Protein AF-U1T9Q4-F1 (afdb_monomer_lite)

pLDDT: mean 70.63, std 18.85, range [45.5, 94.38]

Sequence (79 aa):
MTMICGNCNQAGIRWVGPFSNLTHTECPHCGGTNCQLADQSDQSAEEIEEEVECGCGRKSGPPNFDDGRYYCGSQWCMP

Organism: NCBI:txid321846

Radius of gyration: 22.42 Å; chains: 1; bounding box: 46×45×35 Å

Foldseek 3Di:
DWFAFPVPRDTHWDFDDDPVDGDWIADPPPRDTNRTDPPPPDCPDPPPQPQPCDPLRDGADDFDCPDNFTDGPPDGDDD

Secondary structure (DSSP, 8-state):
--PBBTTT--B--EEES-TTS--EEE-TTT--BS-B-TT--------------BTTTB----EE-SSSS-EETTEE---

Structure (mmCIF, N/CA/C/O backbone):
data_AF-U1T9Q4-F1
#
_entry.id   AF-U1T9Q4-F1
#
loop_
_atom_site.group_PDB
_atom_site.id
_atom_site.type_symbol
_atom_site.label_atom_id
_atom_site.label_alt_id
_atom_site.label_comp_id
_atom_site.label_asym_id
_atom_site.label_entity_id
_atom_site.label_seq_id
_atom_site.pdbx_PDB_ins_code
_atom_site.Cartn_x
_atom_site.Cartn_y
_atom_site.Cartn_z
_atom_site.occupancy
_atom_site.B_iso_or_equiv
_atom_site.auth_seq_id
_atom_site.auth_comp_id
_atom_site.auth_asym_id
_atom_site.auth_atom_id
_atom_site.pdbx_PDB_model_num
ATOM 1 N N . MET A 1 1 ? 6.962 3.796 4.236 1.00 56.34 1 MET A N 1
ATOM 2 C CA . MET A 1 1 ? 5.489 3.895 4.277 1.00 56.34 1 MET A CA 1
ATOM 3 C C . MET A 1 1 ? 4.881 2.510 4.437 1.00 56.34 1 MET A C 1
ATOM 5 O O . MET A 1 1 ? 5.186 1.647 3.622 1.00 56.34 1 MET A O 1
ATOM 9 N N . THR A 1 2 ? 4.040 2.286 5.452 1.00 70.75 2 THR A N 1
ATOM 10 C CA . THR A 1 2 ? 3.241 1.053 5.566 1.00 70.75 2 THR A CA 1
ATOM 11 C C . THR A 1 2 ? 1.765 1.414 5.424 1.00 70.75 2 THR A C 1
ATOM 13 O O . THR A 1 2 ? 1.192 2.018 6.330 1.00 70.75 2 THR A O 1
ATOM 16 N N . MET A 1 3 ? 1.153 1.033 4.298 1.00 86.00 3 MET A N 1
ATOM 17 C CA . MET A 1 3 ? -0.264 1.288 4.014 1.00 86.00 3 MET A CA 1
ATOM 18 C C . MET A 1 3 ? -1.177 0.605 5.044 1.00 86.00 3 MET A C 1
ATOM 20 O O . MET A 1 3 ? -1.088 -0.612 5.247 1.00 86.00 3 MET A O 1
ATOM 24 N N . ILE A 1 4 ? -2.043 1.401 5.685 1.00 90.12 4 ILE A N 1
ATOM 25 C CA . ILE A 1 4 ? -3.062 0.971 6.653 1.00 90.12 4 ILE A CA 1
ATOM 26 C C . ILE A 1 4 ? -4.389 0.723 5.930 1.00 90.12 4 ILE A C 1
ATOM 28 O O . ILE A 1 4 ? -4.842 1.534 5.120 1.00 90.12 4 ILE A O 1
ATOM 32 N N . CYS A 1 5 ? -5.024 -0.399 6.259 1.00 91.81 5 CYS A N 1
ATOM 33 C CA . CYS A 1 5 ? -6.353 -0.765 5.793 1.00 91.81 5 CYS A CA 1
ATOM 34 C C . CYS A 1 5 ? -7.458 -0.036 6.558 1.00 91.81 5 CYS A C 1
ATOM 36 O O . CYS A 1 5 ? -7.566 -0.193 7.766 1.00 91.81 5 CYS A O 1
ATOM 38 N N . GLY A 1 6 ? -8.343 0.671 5.856 1.00 91.06 6 GLY A N 1
ATOM 39 C CA . GLY A 1 6 ? -9.493 1.356 6.452 1.00 91.06 6 GLY A CA 1
ATOM 40 C C . GLY A 1 6 ? -10.604 0.430 6.961 1.00 91.06 6 GLY A C 1
ATOM 41 O O . GLY A 1 6 ? -11.440 0.870 7.742 1.00 91.06 6 GLY A O 1
ATOM 42 N N . ASN A 1 7 ? -10.606 -0.852 6.575 1.00 91.81 7 ASN A N 1
ATOM 43 C CA . ASN A 1 7 ? -11.621 -1.811 7.031 1.00 91.81 7 ASN A CA 1
ATOM 44 C C . ASN A 1 7 ? -11.265 -2.448 8.379 1.00 91.81 7 ASN A C 1
ATOM 46 O O . ASN A 1 7 ? -12.141 -2.656 9.212 1.00 91.81 7 ASN A O 1
ATOM 50 N N . CYS A 1 8 ? -9.993 -2.799 8.588 1.00 92.50 8 CYS A N 1
ATOM 51 C CA . CYS A 1 8 ? -9.542 -3.509 9.791 1.00 92.50 8 CYS A CA 1
ATOM 52 C C . CYS A 1 8 ? -8.483 -2.750 10.604 1.00 92.50 8 CYS A C 1
ATOM 54 O O . CYS A 1 8 ? -8.027 -3.263 11.623 1.00 92.50 8 CYS A O 1
ATOM 56 N N . ASN A 1 9 ? -8.086 -1.552 10.162 1.00 90.12 9 ASN A N 1
ATOM 57 C CA . ASN A 1 9 ? -7.039 -0.713 10.755 1.00 90.12 9 ASN A CA 1
ATOM 58 C C . ASN A 1 9 ? -5.674 -1.407 10.914 1.00 90.12 9 ASN A C 1
ATOM 60 O O . ASN A 1 9 ? -4.831 -0.948 11.679 1.00 90.12 9 ASN A O 1
ATOM 64 N N . GLN A 1 10 ? -5.433 -2.499 10.179 1.00 90.38 10 GLN A N 1
ATOM 65 C CA . GLN A 1 10 ? -4.147 -3.195 10.173 1.00 90.38 10 GLN A CA 1
ATOM 66 C C . GLN A 1 10 ? -3.230 -2.675 9.068 1.00 90.38 10 GLN A C 1
ATOM 68 O O . GLN A 1 10 ? -3.675 -2.308 7.975 1.00 90.38 10 GLN A O 1
ATOM 73 N N . ALA A 1 11 ? -1.934 -2.683 9.361 1.00 88.44 11 ALA A N 1
ATOM 74 C CA . ALA A 1 11 ? -0.876 -2.326 8.430 1.00 88.44 11 ALA A CA 1
ATOM 75 C C . ALA A 1 11 ? -0.516 -3.497 7.506 1.00 88.44 11 ALA A C 1
ATOM 77 O O . ALA A 1 11 ? -0.683 -4.657 7.871 1.00 88.44 11 ALA A O 1
ATOM 78 N N . GLY A 1 12 ? 0.033 -3.196 6.328 1.00 89.12 12 GLY A N 1
ATOM 79 C CA . GLY A 1 12 ? 0.611 -4.213 5.441 1.00 89.12 12 GLY A CA 1
ATOM 80 C C . GLY A 1 12 ? -0.230 -4.533 4.210 1.00 89.12 12 GLY A C 1
ATOM 81 O O . GLY A 1 12 ? -0.170 -5.649 3.696 1.00 89.12 12 GLY A O 1
ATOM 82 N N . ILE A 1 13 ? -1.009 -3.565 3.720 1.00 91.56 13 ILE A N 1
ATOM 83 C CA . ILE A 1 13 ? -1.608 -3.666 2.386 1.00 91.56 13 ILE A CA 1
ATOM 84 C C . ILE A 1 13 ? -0.502 -3.858 1.339 1.00 91.56 13 ILE A C 1
ATOM 86 O O . ILE A 1 13 ? 0.506 -3.149 1.348 1.00 91.56 13 ILE A O 1
ATOM 90 N N . ARG A 1 14 ? -0.715 -4.799 0.416 1.00 89.94 14 ARG A N 1
ATOM 91 C CA . ARG A 1 14 ? 0.217 -5.129 -0.670 1.00 89.94 14 ARG A CA 1
ATOM 92 C C . ARG A 1 14 ? -0.404 -4.869 -2.034 1.00 89.94 14 ARG A C 1
ATOM 94 O O . ARG A 1 14 ? -1.607 -5.036 -2.205 1.00 89.94 14 ARG A O 1
ATOM 101 N N . TRP A 1 15 ? 0.423 -4.523 -3.014 1.00 90.69 15 TRP A N 1
ATOM 102 C CA . TRP A 1 15 ? 0.010 -4.494 -4.414 1.00 90.69 15 TRP A CA 1
ATOM 103 C C . TRP A 1 15 ? -0.054 -5.911 -4.988 1.00 90.69 15 TRP A C 1
ATOM 105 O O . TRP A 1 15 ? 0.835 -6.728 -4.744 1.00 90.69 15 TRP A O 1
ATOM 115 N N . VAL A 1 16 ? -1.105 -6.194 -5.754 1.00 92.50 16 VAL A N 1
ATOM 116 C CA . VAL A 1 16 ? -1.371 -7.494 -6.370 1.00 92.50 16 VAL A CA 1
ATOM 117 C C . VAL A 1 16 ? -1.437 -7.344 -7.890 1.00 92.50 16 VAL A C 1
ATOM 119 O O . VAL A 1 16 ? -2.098 -6.455 -8.437 1.00 92.50 16 VAL A O 1
ATOM 122 N N . GLY A 1 17 ? -0.750 -8.247 -8.585 1.00 91.19 17 GLY A N 1
ATOM 123 C CA . GLY A 1 17 ? -0.684 -8.308 -10.043 1.00 91.19 17 GLY A CA 1
ATOM 124 C C . GLY A 1 17 ? 0.754 -8.412 -10.559 1.00 91.19 17 GLY A C 1
ATOM 125 O O . GLY A 1 17 ? 1.701 -8.386 -9.769 1.00 91.19 17 GLY A O 1
ATOM 126 N N . PRO A 1 18 ? 0.934 -8.552 -11.883 1.00 92.75 18 PRO A N 1
ATOM 127 C CA . PRO A 1 18 ? 2.248 -8.481 -12.509 1.00 92.75 18 PRO A CA 1
ATOM 128 C C . PRO A 1 18 ? 2.930 -7.155 -12.176 1.00 92.75 18 PRO A C 1
ATOM 130 O O . PRO A 1 18 ? 2.288 -6.111 -12.202 1.00 92.75 18 PRO A O 1
ATOM 133 N N . PHE A 1 19 ? 4.242 -7.168 -11.939 1.00 87.56 19 PHE A N 1
ATOM 134 C CA . PHE A 1 19 ? 4.986 -5.939 -11.637 1.00 87.56 19 PHE A CA 1
ATOM 135 C C . PHE A 1 19 ? 4.876 -4.881 -12.752 1.00 87.56 19 PHE A C 1
ATOM 137 O O . PHE A 1 19 ? 4.859 -3.688 -12.475 1.00 87.56 19 PHE A O 1
ATOM 144 N N . SER A 1 20 ? 4.732 -5.313 -14.009 1.00 93.75 20 SER A N 1
ATOM 145 C CA . SER A 1 20 ? 4.493 -4.432 -15.158 1.00 93.75 20 SER A CA 1
ATOM 146 C C . SER A 1 20 ? 3.067 -3.872 -15.245 1.00 93.75 20 SER A C 1
ATOM 148 O O . SER A 1 20 ? 2.834 -2.966 -16.041 1.00 93.75 20 SER A O 1
ATOM 150 N N . ASN A 1 21 ? 2.111 -4.414 -14.485 1.00 91.50 21 ASN A N 1
ATOM 151 C CA . ASN A 1 21 ? 0.710 -4.000 -14.504 1.00 91.50 21 ASN A CA 1
ATOM 152 C C . ASN A 1 21 ? 0.013 -4.351 -13.178 1.00 91.50 21 ASN A C 1
ATOM 154 O O . ASN A 1 21 ? -0.775 -5.299 -13.100 1.00 91.50 21 ASN A O 1
ATOM 158 N N . LEU A 1 22 ? 0.350 -3.618 -12.116 1.00 89.81 22 LEU A N 1
ATOM 159 C CA . LEU A 1 22 ? -0.294 -3.780 -10.813 1.00 89.81 22 LEU A CA 1
ATOM 160 C C . LEU A 1 22 ? -1.793 -3.491 -10.948 1.00 89.81 22 LEU A C 1
ATOM 162 O O . LEU A 1 22 ? -2.190 -2.472 -11.505 1.00 89.81 22 LEU A O 1
ATOM 166 N N . THR A 1 23 ? -2.628 -4.4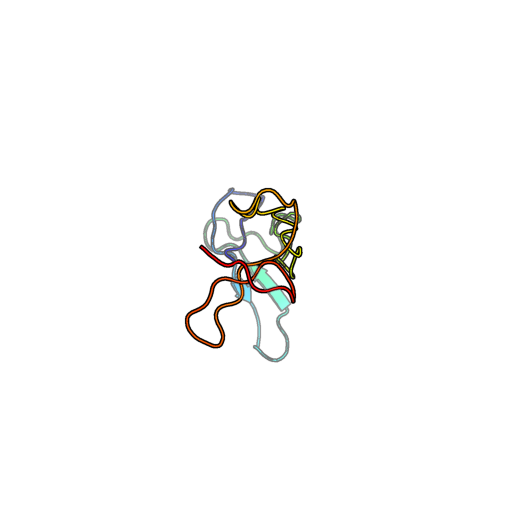05 -10.454 1.00 92.50 23 THR A N 1
ATOM 167 C CA . THR A 1 23 ? -4.077 -4.374 -10.721 1.00 92.50 23 THR A CA 1
ATOM 168 C C . THR A 1 23 ? -4.881 -3.764 -9.581 1.00 92.50 23 THR A C 1
ATOM 170 O O . THR A 1 23 ? -5.859 -3.062 -9.822 1.00 92.50 23 THR A O 1
ATOM 173 N N . HIS A 1 24 ? -4.492 -4.043 -8.339 1.00 93.06 24 HIS A N 1
ATOM 174 C CA . HIS A 1 24 ? -5.164 -3.556 -7.139 1.00 93.06 24 HIS A CA 1
ATOM 175 C C . HIS A 1 24 ? -4.260 -3.707 -5.916 1.00 93.06 24 HIS A C 1
ATOM 177 O O . HIS A 1 24 ? -3.213 -4.358 -5.979 1.00 93.06 24 HIS A O 1
ATOM 183 N N . THR A 1 25 ? -4.680 -3.137 -4.793 1.00 92.56 25 THR A N 1
ATOM 184 C CA . THR A 1 25 ? -4.102 -3.421 -3.480 1.00 92.56 25 THR A CA 1
ATOM 185 C C . THR A 1 25 ? -4.992 -4.375 -2.685 1.00 92.56 25 THR A C 1
ATOM 187 O O . THR A 1 25 ? -6.214 -4.343 -2.815 1.00 92.56 25 THR A O 1
ATOM 190 N N . GLU A 1 26 ? -4.397 -5.224 -1.851 1.00 94.31 26 GLU A N 1
ATOM 191 C CA . GLU A 1 26 ? -5.106 -6.196 -1.014 1.00 94.31 26 GLU A CA 1
ATOM 192 C C . GLU A 1 26 ? -4.586 -6.163 0.430 1.00 94.31 26 GLU A C 1
ATOM 194 O O . GLU A 1 26 ? -3.375 -6.118 0.669 1.00 94.31 26 GLU A O 1
ATOM 199 N N . CYS A 1 27 ? -5.498 -6.209 1.406 1.00 93.88 27 CYS A 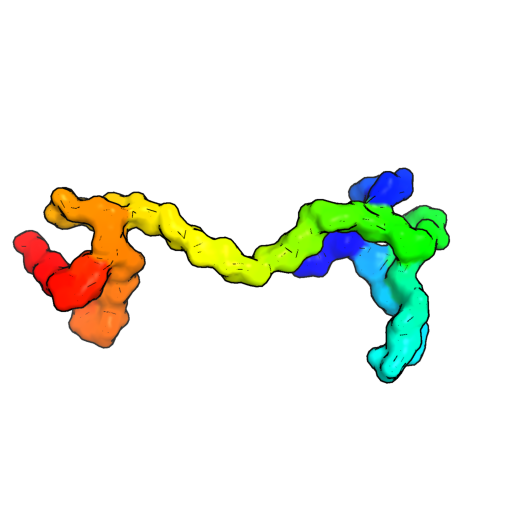N 1
ATOM 200 C CA . CYS A 1 27 ? -5.159 -6.378 2.818 1.00 93.88 27 CYS A CA 1
ATOM 201 C C . CYS A 1 27 ? -5.055 -7.872 3.186 1.00 93.88 27 CYS A C 1
ATOM 203 O O . CYS A 1 27 ? -6.067 -8.572 3.127 1.00 93.88 27 CYS A O 1
ATOM 205 N N . PRO A 1 28 ? -3.901 -8.367 3.675 1.00 92.50 28 PRO A N 1
ATOM 206 C CA . PRO A 1 28 ? -3.738 -9.779 4.038 1.00 92.50 28 PRO A CA 1
ATOM 207 C C . PRO A 1 28 ? -4.534 -10.192 5.288 1.00 92.50 28 PRO A C 1
ATOM 209 O O . PRO A 1 28 ? -4.705 -11.381 5.537 1.00 92.50 28 PRO A O 1
ATOM 212 N N . HIS A 1 29 ? -5.019 -9.231 6.080 1.00 92.50 29 HIS A N 1
ATOM 213 C CA . HIS A 1 29 ? -5.741 -9.505 7.325 1.00 92.50 29 HIS A CA 1
ATOM 214 C C . HIS A 1 29 ? -7.247 -9.673 7.124 1.00 92.50 29 HIS A C 1
ATOM 216 O O . HIS A 1 29 ? -7.859 -10.500 7.793 1.00 92.50 29 HIS A O 1
ATOM 222 N N . CYS A 1 30 ? -7.853 -8.885 6.231 1.00 93.19 30 CYS A N 1
ATOM 223 C CA . CYS A 1 30 ? -9.303 -8.907 6.011 1.00 93.19 30 CYS A CA 1
ATOM 224 C C . CYS A 1 30 ? -9.715 -9.241 4.570 1.00 93.19 30 CYS A C 1
ATOM 226 O O . CYS A 1 30 ? -10.908 -9.296 4.293 1.00 93.19 30 CYS A O 1
ATOM 228 N N . GLY A 1 31 ? -8.762 -9.406 3.645 1.00 92.25 31 GLY A N 1
ATOM 229 C CA . GLY A 1 31 ? -9.031 -9.668 2.226 1.00 92.25 31 GLY A CA 1
ATOM 230 C C . GLY A 1 31 ? -9.644 -8.487 1.466 1.00 92.25 31 GLY A C 1
ATOM 231 O O . GLY A 1 31 ? -10.151 -8.663 0.365 1.00 92.25 31 GLY A O 1
ATOM 232 N N . GLY A 1 32 ? -9.645 -7.287 2.053 1.00 92.31 32 GLY A N 1
ATOM 233 C CA . GLY A 1 32 ? -10.199 -6.094 1.415 1.00 92.31 32 GLY A CA 1
ATOM 234 C C . GLY A 1 32 ? -9.349 -5.646 0.227 1.00 92.31 32 GLY A C 1
ATOM 235 O O . GLY A 1 32 ? -8.121 -5.647 0.319 1.00 92.31 32 GLY A O 1
ATOM 236 N N . THR A 1 33 ? -10.006 -5.232 -0.855 1.00 94.38 33 THR A N 1
ATOM 237 C CA . THR A 1 33 ? -9.371 -4.704 -2.070 1.00 94.38 33 THR A CA 1
ATOM 238 C C . THR A 1 33 ? -9.478 -3.180 -2.119 1.00 94.38 33 THR A C 1
ATOM 240 O O . THR A 1 33 ? -10.552 -2.646 -1.848 1.00 94.38 33 THR A O 1
ATOM 243 N N . ASN A 1 34 ? -8.397 -2.479 -2.487 1.00 90.62 34 ASN A N 1
ATOM 244 C CA . ASN A 1 34 ? -8.352 -1.011 -2.621 1.00 90.62 34 ASN A CA 1
ATOM 245 C C . ASN A 1 34 ? -8.857 -0.257 -1.377 1.00 90.62 34 ASN A C 1
ATOM 247 O O . ASN A 1 34 ? -9.497 0.787 -1.471 1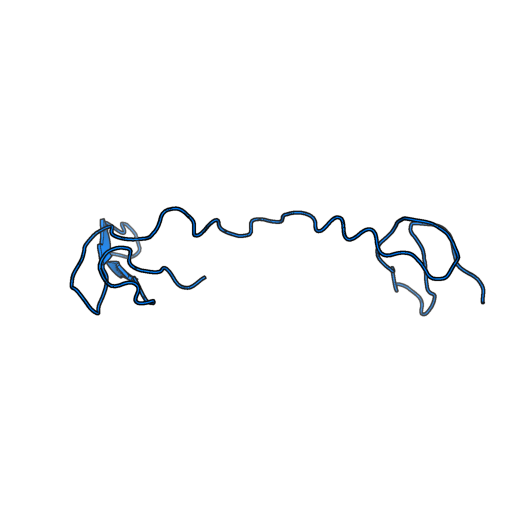.00 90.62 34 ASN A O 1
ATOM 251 N N . CYS A 1 35 ? -8.583 -0.812 -0.198 1.00 90.94 35 CYS A N 1
ATOM 252 C CA . CYS A 1 35 ? -9.063 -0.320 1.090 1.00 90.94 35 CYS A CA 1
ATOM 253 C C . CYS A 1 35 ? -7.995 0.464 1.867 1.00 90.94 35 CYS A C 1
ATOM 255 O O . CYS A 1 35 ? -8.021 0.469 3.097 1.00 90.94 35 CYS A O 1
ATOM 257 N N . GLN A 1 36 ? -7.006 1.051 1.192 1.00 88.75 36 GLN A N 1
ATOM 258 C CA . GLN A 1 36 ? -6.025 1.927 1.833 1.00 88.75 36 GLN A CA 1
ATOM 259 C C . GLN A 1 36 ? -6.681 3.230 2.314 1.00 88.75 36 GLN A C 1
ATOM 261 O O . GLN A 1 36 ? -7.526 3.795 1.622 1.00 88.75 36 GLN A O 1
ATOM 266 N N . LEU A 1 37 ? -6.294 3.714 3.497 1.00 86.94 37 LEU A N 1
ATOM 267 C CA . LEU A 1 37 ? -6.719 5.031 3.979 1.00 86.94 37 LEU A CA 1
ATOM 268 C C . LEU A 1 37 ? -6.051 6.138 3.148 1.00 86.94 37 LEU A C 1
ATOM 270 O O . LEU A 1 37 ? -4.841 6.106 2.933 1.00 86.94 37 LEU A O 1
ATOM 274 N N . ALA A 1 38 ? -6.850 7.109 2.694 1.00 70.44 38 ALA A N 1
ATOM 275 C CA . ALA A 1 38 ? -6.441 8.171 1.767 1.00 70.44 38 ALA A CA 1
ATOM 276 C C . ALA A 1 38 ? -5.427 9.180 2.346 1.00 70.44 38 ALA A C 1
ATOM 278 O O . ALA A 1 38 ? -4.872 9.969 1.592 1.00 70.44 38 ALA A O 1
ATOM 279 N N . ASP A 1 39 ? -5.160 9.131 3.652 1.00 58.78 39 ASP A N 1
ATOM 280 C CA . ASP A 1 39 ? -4.309 10.091 4.368 1.00 58.78 39 ASP A CA 1
ATOM 281 C C . ASP A 1 39 ? -2.889 9.568 4.641 1.00 58.78 39 ASP A C 1
ATOM 283 O O . ASP A 1 39 ? -2.194 10.018 5.542 1.00 58.78 39 ASP A O 1
ATOM 287 N N . GLN A 1 40 ? -2.424 8.580 3.874 1.00 56.22 40 GLN A N 1
ATOM 288 C CA . GLN A 1 40 ? -0.992 8.282 3.831 1.00 56.22 40 GLN A CA 1
ATOM 289 C C . GLN A 1 40 ? -0.341 9.111 2.744 1.00 56.22 40 GLN A C 1
ATOM 291 O O . GLN A 1 40 ? 0.140 8.576 1.748 1.00 56.22 40 GLN A O 1
ATOM 296 N N . SER A 1 41 ? -0.384 10.426 2.921 1.00 51.47 41 SER A N 1
ATOM 297 C CA . SER A 1 41 ? 0.431 11.342 2.146 1.00 51.47 41 SER A CA 1
ATOM 298 C C . SER A 1 41 ? 1.875 10.858 2.220 1.00 51.47 41 SER A C 1
ATOM 300 O O . SER A 1 41 ? 2.489 10.826 3.288 1.00 51.47 41 SER A O 1
ATOM 302 N N . ASP A 1 42 ? 2.402 10.424 1.072 1.00 50.91 42 ASP A N 1
ATOM 303 C CA . ASP A 1 42 ? 3.833 10.419 0.821 1.00 50.91 42 ASP A CA 1
ATOM 304 C C . ASP A 1 42 ? 4.365 11.748 1.353 1.00 50.91 42 ASP A C 1
ATOM 306 O O . ASP A 1 42 ? 3.980 12.805 0.850 1.00 50.91 42 ASP A O 1
ATOM 310 N N . GLN A 1 43 ? 5.209 11.690 2.386 1.00 48.09 43 GLN A N 1
ATOM 311 C CA . GLN A 1 43 ? 6.054 12.801 2.813 1.00 48.09 43 GLN A CA 1
ATOM 312 C C . GLN A 1 43 ? 7.009 13.120 1.656 1.00 48.09 43 GLN A C 1
ATOM 314 O O . GLN A 1 43 ? 8.194 12.802 1.675 1.00 48.09 43 GLN A O 1
ATOM 319 N N . SER A 1 44 ? 6.467 13.694 0.591 1.00 45.84 44 SER A N 1
ATOM 320 C CA . SER A 1 44 ? 7.216 14.373 -0.441 1.00 45.84 44 SER A CA 1
ATOM 321 C C . SER A 1 44 ? 7.553 15.724 0.155 1.00 45.84 44 SER A C 1
ATOM 323 O O . SER A 1 44 ? 6.766 16.650 0.032 1.00 45.84 44 SER A O 1
ATOM 325 N N . ALA A 1 45 ? 8.682 15.770 0.867 1.00 48.78 45 ALA A N 1
ATOM 326 C CA . ALA A 1 45 ? 9.410 16.983 1.212 1.00 48.78 45 ALA A CA 1
ATOM 327 C C . ALA A 1 45 ? 8.515 18.186 1.561 1.00 48.78 45 ALA A C 1
ATOM 329 O O . ALA A 1 45 ? 8.479 19.170 0.827 1.00 48.78 45 ALA A O 1
ATOM 330 N N . GLU A 1 46 ? 7.827 18.137 2.702 1.00 46.59 46 GLU A N 1
ATOM 331 C CA . GLU A 1 46 ? 7.658 19.390 3.430 1.00 46.59 46 GLU A CA 1
ATOM 332 C C . GLU A 1 46 ? 9.066 19.769 3.879 1.00 46.59 46 GLU A C 1
ATOM 334 O O . GLU A 1 46 ? 9.682 19.085 4.700 1.00 46.59 46 GLU A O 1
ATOM 339 N N . GLU A 1 47 ? 9.619 20.787 3.222 1.00 49.97 47 GLU A N 1
ATOM 340 C CA . GLU A 1 47 ? 10.710 21.581 3.756 1.00 49.97 47 GLU A CA 1
ATOM 341 C C . GLU A 1 47 ? 10.312 21.913 5.187 1.00 49.97 47 GLU A C 1
ATOM 343 O O . GLU A 1 47 ? 9.406 22.705 5.437 1.00 49.97 47 GLU A O 1
ATOM 348 N N . ILE A 1 48 ? 10.921 21.207 6.135 1.00 52.06 48 ILE A N 1
ATOM 349 C CA . ILE A 1 48 ? 10.779 21.535 7.534 1.00 52.06 48 ILE A CA 1
ATOM 350 C C . ILE A 1 48 ? 11.466 22.894 7.661 1.00 52.06 48 ILE A C 1
ATOM 352 O O . ILE A 1 48 ? 12.683 22.980 7.821 1.00 52.06 48 ILE A O 1
ATOM 356 N N . GLU A 1 49 ? 10.686 23.968 7.544 1.00 52.97 49 GLU A N 1
ATOM 357 C CA . GLU A 1 49 ? 11.018 25.289 8.062 1.00 52.97 49 GLU A CA 1
ATOM 358 C C . GLU A 1 49 ? 11.042 25.189 9.599 1.00 52.97 49 GLU A C 1
ATOM 360 O O . GLU A 1 49 ? 10.308 25.867 10.314 1.00 52.97 49 GLU A O 1
ATOM 365 N N . GLU A 1 50 ? 11.863 24.289 10.147 1.00 52.72 50 GLU A N 1
ATOM 366 C CA . GLU A 1 50 ? 12.312 24.417 11.520 1.00 52.72 50 GLU A CA 1
ATOM 367 C C . GLU A 1 50 ? 13.172 25.672 11.504 1.00 52.72 50 GLU A C 1
ATOM 369 O O . GLU A 1 50 ? 14.321 25.683 11.057 1.00 52.72 50 GLU A O 1
ATOM 374 N N . GLU A 1 51 ? 12.557 26.770 11.926 1.00 51.00 51 GLU A N 1
ATOM 375 C CA . GLU A 1 51 ? 13.214 28.012 12.284 1.00 51.00 51 GLU A CA 1
ATOM 376 C C . GLU A 1 51 ? 14.126 27.694 13.483 1.00 51.00 51 GLU A C 1
ATOM 378 O O . GLU A 1 51 ? 13.797 27.933 14.642 1.00 51.00 51 GLU A O 1
ATOM 383 N N . VAL A 1 52 ? 15.254 27.025 13.214 1.00 51.16 52 VAL A N 1
ATOM 384 C CA . VAL A 1 52 ? 16.260 26.696 14.217 1.00 51.16 52 VAL A CA 1
ATOM 385 C C . VAL A 1 52 ? 16.834 28.030 14.671 1.00 51.16 52 VAL A C 1
ATOM 387 O O . VAL A 1 52 ? 17.569 28.689 13.930 1.00 51.16 52 VAL A O 1
ATOM 390 N N . GLU A 1 53 ? 16.471 28.456 15.881 1.00 49.94 53 GLU A N 1
ATOM 391 C CA . GLU A 1 53 ? 17.110 29.588 16.538 1.00 49.94 53 GLU A CA 1
ATOM 392 C C . GLU A 1 53 ? 18.602 29.276 16.656 1.00 49.94 53 GLU A C 1
ATOM 394 O O . GLU A 1 53 ? 19.045 28.491 17.497 1.00 49.94 53 GLU A O 1
ATOM 399 N N . CYS A 1 54 ? 19.407 29.886 15.786 1.00 51.91 54 CYS A N 1
ATOM 400 C CA . CYS A 1 54 ? 20.843 29.850 15.949 1.00 51.91 54 CYS A CA 1
ATOM 401 C C . CYS A 1 54 ? 21.152 30.503 17.296 1.00 51.91 54 CYS A C 1
ATOM 403 O O . CYS A 1 54 ? 20.822 31.674 17.513 1.00 51.91 54 CYS A O 1
ATOM 405 N N . GLY A 1 55 ? 21.845 29.779 18.182 1.00 51.28 55 GLY A N 1
ATOM 406 C CA . GLY A 1 55 ? 22.316 30.277 19.486 1.00 51.28 55 GLY A CA 1
ATOM 407 C C . GLY A 1 55 ? 23.212 31.527 19.409 1.00 51.28 55 GLY A C 1
ATOM 408 O O . GLY A 1 55 ? 23.661 32.033 20.430 1.00 51.28 55 GLY A O 1
ATOM 409 N N . CYS A 1 56 ? 23.443 32.043 18.200 1.00 54.28 56 CYS A N 1
ATOM 410 C CA . CYS A 1 56 ? 24.041 33.324 17.864 1.00 54.28 56 CYS A CA 1
ATOM 411 C C . CYS A 1 56 ? 23.061 34.526 17.888 1.00 54.28 56 CYS A C 1
ATOM 413 O O . CYS A 1 56 ? 23.447 35.637 17.521 1.00 54.28 56 CYS A O 1
ATOM 415 N N . GLY A 1 57 ? 21.800 34.341 18.300 1.00 51.75 57 GLY A N 1
ATOM 416 C CA . GLY A 1 57 ? 20.822 35.428 18.450 1.00 51.75 57 GLY A CA 1
ATOM 417 C C . GLY A 1 57 ? 20.200 35.924 17.137 1.00 51.75 57 GLY A C 1
ATOM 418 O O . GLY A 1 57 ? 19.729 37.062 17.072 1.00 51.75 57 GLY A O 1
ATOM 419 N N . ARG A 1 58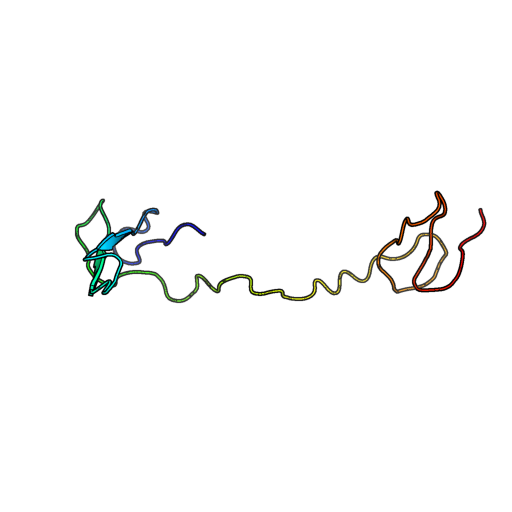 ? 20.189 35.098 16.079 1.00 49.47 58 ARG A N 1
ATOM 420 C CA . ARG A 1 58 ? 19.452 35.361 14.826 1.00 49.47 58 ARG A CA 1
ATOM 421 C C . ARG A 1 58 ? 18.618 34.153 14.396 1.00 49.47 58 ARG A C 1
ATOM 423 O O . ARG A 1 58 ? 18.985 33.011 14.641 1.00 49.47 58 ARG A O 1
ATOM 430 N N . LYS A 1 59 ? 17.492 34.463 13.748 1.00 45.50 59 LYS A N 1
ATOM 431 C CA . LYS A 1 59 ? 16.297 33.618 13.596 1.00 45.50 59 LYS A CA 1
ATOM 432 C C . LYS A 1 59 ? 16.240 32.703 12.365 1.00 45.50 59 LYS A C 1
ATOM 434 O O . LYS A 1 59 ? 15.150 32.276 12.030 1.00 45.50 59 LYS A O 1
ATOM 439 N N . SER A 1 60 ? 17.321 32.416 11.636 1.00 48.59 60 SER A N 1
ATOM 440 C CA . SER A 1 60 ? 17.144 31.509 10.482 1.00 48.59 60 SER A CA 1
ATOM 441 C C . SER A 1 60 ? 18.427 30.971 9.859 1.00 48.59 60 SER A C 1
ATOM 443 O O . SER A 1 60 ? 19.280 31.744 9.410 1.00 48.59 60 SER A O 1
ATOM 445 N N . GLY A 1 61 ? 18.471 29.646 9.713 1.00 50.38 61 GLY A N 1
ATOM 446 C CA . GLY A 1 61 ? 19.301 28.914 8.756 1.00 50.38 61 GLY A CA 1
ATOM 447 C C . GLY A 1 61 ? 19.712 27.534 9.286 1.00 50.38 61 GLY A C 1
ATOM 448 O O . GLY A 1 61 ? 20.097 27.445 10.452 1.00 50.38 61 GLY A O 1
ATOM 449 N 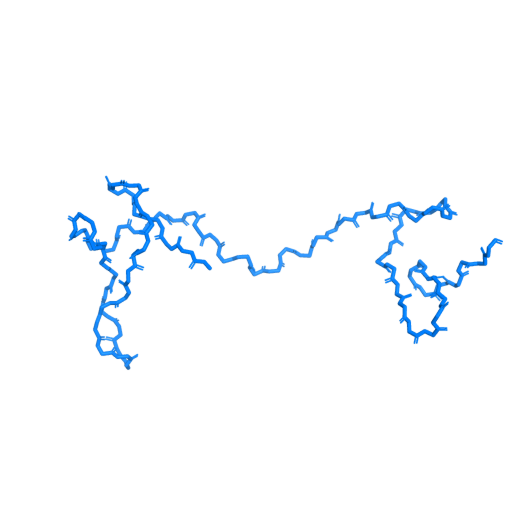N . PRO A 1 62 ? 19.676 26.463 8.467 1.00 49.50 62 PRO A N 1
ATOM 450 C CA . PRO A 1 62 ? 20.213 25.173 8.880 1.00 49.50 62 PRO A CA 1
ATOM 451 C C . PRO A 1 62 ? 21.729 25.299 9.121 1.00 49.50 62 PRO A C 1
ATOM 453 O O . PRO A 1 62 ? 22.412 25.995 8.359 1.00 49.50 62 PRO A O 1
ATOM 456 N N . PRO A 1 63 ? 22.275 24.660 10.171 1.00 55.56 63 PRO A N 1
ATOM 457 C CA . PRO A 1 63 ? 23.705 24.694 10.439 1.00 55.56 63 PRO A CA 1
ATOM 458 C C . PRO A 1 63 ? 24.444 24.004 9.292 1.00 55.56 63 PRO A C 1
ATOM 460 O O . PRO A 1 63 ? 24.278 22.805 9.079 1.00 55.56 63 PRO A O 1
ATOM 463 N N . ASN A 1 64 ? 25.261 24.754 8.553 1.00 55.91 64 ASN A N 1
ATOM 464 C CA . ASN A 1 64 ? 26.106 24.174 7.513 1.00 55.91 64 ASN A CA 1
ATOM 465 C C . ASN A 1 64 ? 27.500 23.871 8.087 1.00 55.91 64 ASN A C 1
ATOM 467 O O . ASN A 1 64 ? 28.057 24.705 8.805 1.00 55.91 64 ASN A O 1
ATOM 471 N N . PHE A 1 65 ? 28.046 22.683 7.812 1.00 53.09 65 PHE A N 1
ATOM 472 C CA . PHE A 1 65 ? 29.319 22.199 8.367 1.00 53.09 65 PHE A CA 1
ATOM 473 C C . PHE A 1 65 ? 30.252 21.748 7.238 1.00 53.09 65 PHE A C 1
ATOM 475 O O . PHE A 1 65 ? 30.572 20.571 7.113 1.00 53.09 65 PHE A O 1
ATOM 482 N N . ASP A 1 66 ? 30.671 22.685 6.390 1.00 58.16 66 ASP A N 1
ATOM 483 C CA . ASP A 1 66 ? 31.598 22.385 5.289 1.00 58.16 66 ASP A CA 1
ATOM 484 C C . ASP A 1 66 ? 33.072 22.306 5.757 1.00 58.16 66 ASP A C 1
ATOM 486 O O . ASP A 1 66 ? 33.815 21.448 5.294 1.00 58.16 66 ASP A O 1
ATOM 490 N N . ASP A 1 67 ? 33.496 23.120 6.739 1.00 56.59 67 ASP A N 1
ATOM 491 C CA . ASP A 1 67 ? 34.925 23.296 7.097 1.00 56.59 67 ASP A CA 1
ATOM 492 C C . ASP A 1 67 ? 35.217 23.292 8.618 1.00 56.59 67 ASP A C 1
ATOM 494 O O . ASP A 1 67 ? 36.143 23.946 9.108 1.00 56.59 67 ASP A O 1
ATOM 498 N N . GLY A 1 68 ? 34.410 22.594 9.424 1.00 56.50 68 GLY A N 1
ATOM 499 C CA . GLY A 1 68 ? 34.618 22.543 10.882 1.00 56.50 68 GLY A CA 1
ATOM 500 C C . GLY A 1 68 ? 34.143 23.787 11.647 1.00 56.50 68 GLY A C 1
ATOM 501 O O . GLY A 1 68 ? 34.507 23.986 12.807 1.00 56.50 68 GLY A O 1
ATOM 502 N N . ARG A 1 69 ? 33.352 24.649 11.000 1.00 56.81 69 ARG A N 1
ATOM 503 C CA . ARG A 1 69 ? 32.842 25.919 11.532 1.00 56.81 69 ARG A CA 1
ATOM 504 C C . ARG A 1 69 ? 31.317 25.928 11.475 1.00 56.81 69 ARG A C 1
ATOM 506 O O . ARG A 1 69 ? 30.747 25.467 10.496 1.00 56.81 69 ARG A O 1
ATOM 513 N N . TYR A 1 70 ? 30.674 26.470 12.509 1.00 57.75 70 TYR A N 1
ATOM 514 C CA . TYR A 1 70 ? 29.224 26.666 12.527 1.00 57.75 70 TYR A CA 1
ATOM 515 C C . TYR A 1 70 ? 28.848 27.922 11.726 1.00 57.75 70 TYR A C 1
ATOM 517 O O . TYR A 1 70 ? 29.374 29.012 11.976 1.00 57.75 70 TYR A O 1
ATOM 525 N N . TYR A 1 71 ? 27.930 27.766 10.774 1.00 56.53 71 TYR A N 1
ATOM 526 C CA . TYR A 1 71 ? 27.377 28.855 9.966 1.00 56.53 71 TYR A CA 1
ATOM 527 C C . TYR A 1 71 ? 25.864 28.951 10.163 1.00 56.53 71 TYR A C 1
ATOM 529 O O . TYR A 1 71 ? 25.181 27.931 10.225 1.00 56.53 71 TYR A O 1
ATOM 537 N N . CYS A 1 72 ? 25.345 30.180 10.223 1.00 60.03 72 CYS A N 1
ATOM 538 C CA . CYS A 1 72 ? 23.914 30.473 10.142 1.00 60.03 72 CYS A CA 1
ATOM 539 C C . CYS A 1 72 ? 23.657 31.123 8.776 1.00 60.03 72 CYS A C 1
ATOM 541 O O . CYS A 1 72 ? 23.965 32.302 8.575 1.00 60.03 72 CYS A O 1
ATOM 543 N N . GLY A 1 73 ? 23.178 30.345 7.803 1.00 63.03 73 GLY A N 1
ATOM 544 C CA . GLY A 1 73 ? 23.155 30.770 6.399 1.00 63.03 73 GLY A CA 1
ATOM 545 C C . GLY A 1 73 ? 24.572 30.874 5.812 1.00 63.03 73 GLY A C 1
ATOM 546 O O . GLY A 1 73 ? 25.368 29.952 5.951 1.00 63.03 73 GLY A O 1
ATOM 547 N N . SER A 1 74 ? 24.903 31.993 5.160 1.00 56.47 74 SER A N 1
ATOM 548 C CA . SER A 1 74 ? 26.206 32.242 4.510 1.00 56.47 74 SER A CA 1
ATOM 549 C C . SER A 1 74 ? 27.195 33.065 5.352 1.00 56.47 74 SER A C 1
ATOM 551 O O . SER A 1 74 ? 28.276 33.414 4.875 1.00 56.47 74 SER A O 1
ATOM 553 N N . GLN A 1 75 ? 26.859 33.374 6.610 1.00 55.38 75 GLN A N 1
ATOM 554 C CA . GLN A 1 75 ? 27.707 34.162 7.504 1.00 55.38 75 GLN A CA 1
ATOM 555 C C . GLN A 1 75 ? 28.322 33.278 8.595 1.00 55.38 75 GLN A C 1
ATOM 557 O O . GLN A 1 75 ? 27.634 32.485 9.240 1.00 55.38 75 GLN A O 1
ATOM 562 N N . TRP A 1 76 ? 29.629 33.429 8.816 1.00 57.22 76 TRP A N 1
ATOM 563 C CA . TRP A 1 76 ? 30.337 32.705 9.869 1.00 57.22 76 TRP A CA 1
ATOM 564 C C . TRP A 1 76 ? 29.940 33.220 11.258 1.00 57.22 76 TRP A C 1
ATOM 566 O O . TRP A 1 76 ? 30.048 34.420 11.522 1.00 57.22 76 TRP A O 1
ATOM 576 N N . CYS A 1 77 ? 29.524 32.318 12.150 1.00 57.28 77 CYS A N 1
ATOM 577 C CA . CYS A 1 77 ? 29.344 32.617 13.568 1.00 57.28 77 CYS A CA 1
ATOM 578 C C . CYS A 1 77 ? 30.675 32.361 14.288 1.00 57.28 77 CYS A C 1
ATOM 580 O O . CYS A 1 77 ? 31.097 31.216 14.449 1.00 57.28 77 CYS A O 1
ATOM 582 N N . MET A 1 78 ? 31.368 33.434 14.673 1.00 55.56 78 MET A N 1
ATOM 583 C CA . MET A 1 78 ? 32.516 33.339 15.582 1.00 55.56 78 MET A CA 1
ATOM 584 C C . MET A 1 78 ? 32.048 32.985 17.003 1.00 55.56 78 MET A C 1
ATOM 586 O O . MET A 1 78 ? 30.907 33.306 17.339 1.00 55.56 78 MET A O 1
ATOM 590 N N . PRO A 1 79 ? 32.901 32.318 17.805 1.00 57.97 79 PRO A N 1
ATOM 591 C CA . PRO A 1 79 ? 32.617 32.014 19.208 1.00 57.97 7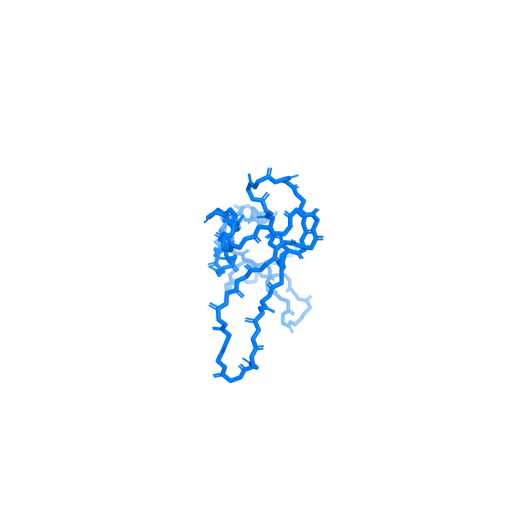9 PRO A CA 1
ATOM 592 C C . PRO A 1 79 ? 32.418 33.267 20.068 1.00 57.97 79 PRO A C 1
ATOM 594 O O . PRO A 1 79 ? 32.983 34.331 19.716 1.00 57.97 79 PRO A O 1
#